Protein AF-I8RNN6-F1 (afdb_monomer_lite)

pLDDT: mean 82.14, std 18.16, range [37.88, 96.88]

Secondary structure (DSSP, 8-state):
--------TT--------SSHHHHHHHHHHHHHTT----EEEEEE-TTSPEEEEEES--HHHHHHHHHHHHHHHHHHHHHHH-----

Organism: NCBI:txid1149862

Structure (mmCIF, N/CA/C/O backbone):
data_AF-I8RNN6-F1
#
_entry.id   AF-I8RNN6-F1
#
loop_
_atom_site.group_PDB
_atom_site.id
_atom_site.type_symbol
_atom_site.label_atom_id
_atom_site.label_alt_id
_atom_site.label_comp_id
_atom_site.label_asym_id
_atom_site.label_entity_id
_atom_site.label_seq_id
_atom_site.pdbx_PDB_ins_code
_atom_site.Cartn_x
_atom_site.Cartn_y
_atom_site.Cartn_z
_atom_site.occupancy
_atom_site.B_iso_or_equiv
_atom_site.auth_seq_id
_atom_site.auth_comp_id
_atom_site.auth_asym_id
_atom_site.auth_atom_id
_atom_site.pdbx_PDB_model_num
ATOM 1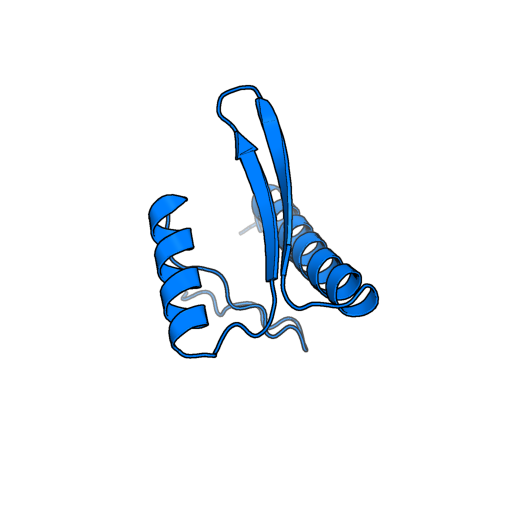 N N . MET A 1 1 ? 16.330 -25.668 -12.628 1.00 40.19 1 MET A N 1
ATOM 2 C CA . MET A 1 1 ? 16.703 -25.286 -11.249 1.00 40.19 1 MET A CA 1
ATOM 3 C C . MET A 1 1 ? 15.590 -24.416 -10.694 1.00 40.19 1 MET A C 1
ATOM 5 O O . MET A 1 1 ? 15.236 -23.454 -11.354 1.00 40.19 1 MET A O 1
ATOM 9 N N . GLN A 1 2 ? 14.976 -24.781 -9.565 1.00 38.28 2 GLN A N 1
ATOM 10 C CA . GLN A 1 2 ? 14.035 -23.888 -8.877 1.00 38.28 2 GLN A CA 1
ATOM 11 C C . GLN A 1 2 ? 14.856 -22.842 -8.118 1.00 38.28 2 GLN A C 1
ATOM 13 O O . GLN A 1 2 ? 15.643 -23.207 -7.242 1.00 38.28 2 GLN A O 1
ATOM 18 N N . GLU A 1 3 ? 14.716 -21.569 -8.481 1.00 42.28 3 GLU A N 1
ATOM 19 C CA . GLU A 1 3 ? 15.348 -20.463 -7.764 1.00 42.28 3 GLU A CA 1
ATOM 20 C C . GLU A 1 3 ? 14.800 -20.415 -6.337 1.00 42.28 3 GLU A C 1
ATOM 22 O O . GLU A 1 3 ? 13.608 -20.205 -6.105 1.00 42.28 3 GLU A O 1
ATOM 27 N N . LYS A 1 4 ? 15.670 -20.665 -5.356 1.00 37.88 4 LYS A N 1
ATOM 28 C CA . LYS A 1 4 ? 15.327 -20.441 -3.954 1.00 37.88 4 LYS A CA 1
ATOM 29 C C . LYS A 1 4 ? 15.272 -18.929 -3.721 1.00 37.88 4 LYS A C 1
ATOM 31 O O . LYS A 1 4 ? 16.236 -18.250 -4.074 1.00 37.88 4 LYS A O 1
ATOM 36 N N . PRO A 1 5 ? 14.206 -18.401 -3.097 1.00 40.38 5 PRO A N 1
ATOM 37 C CA . PRO A 1 5 ? 14.123 -16.982 -2.796 1.00 40.38 5 PRO A CA 1
ATOM 38 C C . PRO A 1 5 ? 15.297 -16.574 -1.904 1.00 40.38 5 PRO A C 1
ATOM 40 O O . PRO A 1 5 ? 15.603 -17.233 -0.904 1.00 40.38 5 PRO A O 1
ATOM 43 N N . LEU A 1 6 ? 15.963 -15.487 -2.291 1.00 43.44 6 LEU A N 1
ATOM 44 C CA . LEU A 1 6 ? 17.061 -14.890 -1.544 1.00 43.44 6 LEU A CA 1
ATOM 45 C C . LEU A 1 6 ? 16.533 -14.453 -0.165 1.00 43.44 6 LEU A C 1
ATOM 47 O O . LEU A 1 6 ? 15.826 -13.453 -0.049 1.00 43.44 6 LEU A O 1
ATOM 51 N N . LYS A 1 7 ? 16.851 -15.206 0.894 1.00 40.91 7 LYS A N 1
ATOM 52 C CA . LYS A 1 7 ? 16.603 -14.771 2.275 1.00 40.91 7 LYS A CA 1
ATOM 53 C C . LYS A 1 7 ? 17.640 -13.713 2.642 1.00 40.91 7 LYS A C 1
ATOM 55 O O . LYS A 1 7 ? 18.709 -14.037 3.151 1.00 40.91 7 LYS A O 1
ATOM 60 N N . LEU A 1 8 ? 17.318 -12.448 2.383 1.00 49.56 8 LEU A N 1
ATOM 61 C CA . LEU A 1 8 ? 18.005 -11.330 3.023 1.00 49.56 8 LEU A CA 1
ATOM 62 C C . LEU A 1 8 ? 17.720 -11.426 4.528 1.00 49.56 8 LEU A C 1
ATOM 64 O O . LEU A 1 8 ? 16.564 -11.445 4.950 1.00 49.56 8 LEU A O 1
ATOM 68 N N . ALA A 1 9 ? 18.775 -11.579 5.325 1.00 40.69 9 ALA A N 1
ATOM 69 C CA . ALA A 1 9 ? 18.680 -11.756 6.767 1.00 40.69 9 ALA A CA 1
ATOM 70 C C . ALA A 1 9 ? 17.832 -10.633 7.403 1.00 40.69 9 ALA A C 1
ATOM 72 O O . ALA A 1 9 ? 18.163 -9.458 7.284 1.00 40.69 9 ALA A O 1
ATOM 73 N N . GLY A 1 10 ? 16.735 -11.004 8.072 1.00 41.81 10 GLY A N 1
ATOM 74 C CA . GLY A 1 10 ? 16.003 -10.141 9.009 1.00 41.81 10 GLY A CA 1
ATOM 75 C C . GLY A 1 10 ? 14.810 -9.335 8.482 1.00 41.81 10 GLY A C 1
ATOM 76 O O . GLY A 1 10 ? 14.050 -8.829 9.301 1.00 41.81 10 GLY A O 1
ATOM 77 N N . ASN A 1 11 ? 14.572 -9.246 7.173 1.00 49.66 11 ASN A N 1
ATOM 78 C CA . ASN A 1 11 ? 13.431 -8.484 6.656 1.00 49.66 11 ASN A CA 1
ATOM 79 C C . ASN A 1 11 ? 12.252 -9.419 6.356 1.00 49.66 11 ASN A C 1
ATOM 81 O O . ASN A 1 11 ? 12.205 -10.044 5.300 1.00 49.66 11 ASN A O 1
ATOM 85 N N . ASN A 1 12 ? 11.290 -9.495 7.282 1.00 60.47 12 ASN A N 1
ATOM 86 C CA . ASN A 1 12 ? 9.992 -10.165 7.107 1.00 60.47 12 ASN A CA 1
ATOM 87 C C . ASN A 1 12 ? 9.101 -9.399 6.104 1.00 60.47 12 ASN A C 1
ATOM 89 O O . ASN A 1 12 ? 7.990 -8.989 6.429 1.00 60.47 12 ASN A O 1
ATOM 93 N N . VAL A 1 13 ? 9.609 -9.133 4.900 1.00 63.69 13 VAL A N 1
ATOM 94 C CA . VAL A 1 13 ? 8.856 -8.472 3.831 1.00 63.69 13 VAL A CA 1
ATOM 95 C C . VAL A 1 13 ? 8.055 -9.544 3.109 1.00 63.69 13 VAL A C 1
ATOM 97 O O . VAL A 1 13 ? 8.619 -10.411 2.442 1.00 63.69 13 VAL A O 1
ATOM 100 N N . VAL A 1 14 ? 6.735 -9.494 3.269 1.00 70.62 14 VAL A N 1
ATOM 101 C CA . VAL A 1 14 ? 5.799 -10.372 2.566 1.00 70.62 14 VAL A CA 1
ATOM 102 C C . VAL A 1 14 ? 5.326 -9.636 1.310 1.00 70.62 14 VAL A C 1
ATOM 104 O O . VAL A 1 14 ? 4.670 -8.600 1.436 1.00 70.62 14 VAL A O 1
ATOM 107 N N . PRO A 1 15 ? 5.682 -10.098 0.099 1.00 71.06 15 PRO A N 1
ATOM 108 C CA . PRO A 1 15 ? 5.203 -9.470 -1.122 1.00 71.06 15 PRO A CA 1
ATOM 109 C C . PRO A 1 15 ? 3.711 -9.761 -1.315 1.00 71.06 15 PRO A C 1
ATOM 111 O O . PRO A 1 15 ? 3.273 -10.896 -1.137 1.00 71.06 15 PRO A O 1
ATOM 114 N N . LEU A 1 16 ? 2.947 -8.755 -1.746 1.00 76.25 16 LEU A N 1
ATOM 115 C CA . LEU A 1 16 ? 1.571 -8.966 -2.199 1.00 76.25 16 LEU A CA 1
ATOM 116 C C . LEU A 1 16 ? 1.575 -9.781 -3.492 1.00 76.25 16 LEU A C 1
ATOM 118 O O . LEU A 1 16 ? 2.332 -9.488 -4.425 1.00 76.25 16 LEU A O 1
ATOM 122 N N . THR A 1 17 ? 0.709 -10.785 -3.560 1.00 74.12 17 THR A N 1
ATOM 123 C CA . THR A 1 17 ? 0.681 -11.739 -4.682 1.00 74.12 17 THR A CA 1
ATOM 124 C C . THR A 1 17 ? -0.218 -11.275 -5.830 1.00 74.12 17 THR A C 1
ATOM 126 O O . THR A 1 17 ? -0.022 -11.660 -6.988 1.00 74.12 17 THR A O 1
ATOM 129 N N . SER A 1 18 ? -1.168 -10.387 -5.532 1.00 79.94 18 SER A N 1
ATOM 130 C CA . SER A 1 18 ? -2.140 -9.858 -6.485 1.00 79.94 18 SER A CA 1
ATOM 131 C C . SER A 1 18 ? -1.515 -8.962 -7.568 1.00 79.94 18 SER A C 1
ATOM 133 O O . SER A 1 18 ? -0.590 -8.179 -7.319 1.00 79.94 18 SER A O 1
ATOM 135 N N . LYS A 1 19 ? -2.044 -9.043 -8.800 1.00 83.12 19 LYS A N 1
ATOM 136 C CA . LYS A 1 19 ? -1.497 -8.341 -9.983 1.00 83.12 19 LYS A CA 1
ATOM 137 C C . LYS A 1 19 ? -2.132 -6.978 -10.265 1.00 83.12 19 LYS A C 1
ATOM 139 O O . LYS A 1 19 ? -1.472 -6.130 -10.859 1.00 83.12 19 LYS A O 1
ATOM 144 N N . THR A 1 20 ? -3.384 -6.757 -9.863 1.00 89.75 20 THR A N 1
ATOM 145 C CA . THR A 1 20 ? -4.080 -5.478 -10.073 1.00 89.75 20 THR A CA 1
ATOM 146 C C . THR A 1 20 ? -4.096 -4.646 -8.794 1.00 89.75 20 THR A C 1
ATOM 148 O O . THR A 1 20 ? -4.030 -5.184 -7.689 1.00 89.75 20 THR A O 1
ATOM 151 N N . THR A 1 21 ? -4.211 -3.322 -8.927 1.00 88.75 21 THR A N 1
ATOM 152 C CA . THR A 1 21 ? -4.340 -2.423 -7.768 1.00 88.75 21 THR A CA 1
ATOM 153 C C . THR A 1 21 ? -5.561 -2.770 -6.917 1.00 88.75 21 THR A C 1
ATOM 155 O O . THR A 1 21 ? -5.466 -2.773 -5.696 1.00 88.75 21 THR A O 1
ATOM 158 N N . VAL A 1 22 ? -6.694 -3.099 -7.547 1.00 93.75 22 VAL A N 1
ATOM 159 C CA . VAL A 1 22 ? -7.936 -3.442 -6.835 1.00 93.75 22 VAL A CA 1
ATOM 160 C C . VAL A 1 22 ? -7.775 -4.734 -6.042 1.00 93.75 22 VAL A C 1
ATOM 162 O O . VAL A 1 22 ? -8.153 -4.772 -4.876 1.00 93.75 22 VAL A O 1
ATOM 165 N N . ASP A 1 23 ? -7.187 -5.771 -6.636 1.00 92.62 23 ASP A N 1
ATOM 166 C CA . ASP A 1 23 ? -7.012 -7.052 -5.947 1.00 92.62 23 ASP A CA 1
ATOM 167 C C . ASP A 1 23 ? -6.016 -6.931 -4.788 1.00 92.62 23 ASP A C 1
ATOM 169 O O . ASP A 1 23 ? -6.267 -7.457 -3.711 1.00 92.62 23 ASP A O 1
ATOM 173 N N . ARG A 1 24 ? -4.952 -6.131 -4.950 1.00 90.50 24 ARG A N 1
ATOM 174 C CA . ARG A 1 24 ? -4.030 -5.803 -3.848 1.00 90.50 24 ARG A CA 1
ATOM 175 C C . ARG A 1 24 ? -4.725 -5.086 -2.699 1.00 90.50 24 ARG A C 1
ATOM 177 O O . ARG A 1 24 ? -4.443 -5.376 -1.546 1.00 90.50 24 ARG A O 1
ATOM 184 N N . LEU A 1 25 ? -5.621 -4.145 -2.999 1.00 93.31 25 LEU A N 1
ATOM 185 C CA . LEU A 1 25 ? -6.388 -3.456 -1.961 1.00 93.31 25 LEU A CA 1
ATOM 186 C C . LEU A 1 25 ? -7.340 -4.411 -1.233 1.00 93.31 25 LEU A C 1
ATOM 188 O O . LEU A 1 25 ? -7.503 -4.272 -0.028 1.00 93.31 25 LEU A O 1
ATOM 192 N N . LYS A 1 26 ? -7.929 -5.389 -1.933 1.00 94.19 26 LYS A N 1
ATOM 193 C CA . LYS A 1 26 ? -8.758 -6.432 -1.308 1.00 94.19 26 LYS A CA 1
ATOM 194 C C . LYS A 1 26 ? -7.937 -7.362 -0.413 1.00 94.19 26 LYS A C 1
ATOM 196 O O . LYS A 1 26 ? -8.359 -7.618 0.703 1.00 94.19 26 LYS A O 1
ATOM 201 N N . GLU A 1 27 ? -6.764 -7.798 -0.870 1.00 91.69 27 GLU A N 1
ATOM 202 C CA . GLU A 1 27 ? -5.823 -8.610 -0.079 1.00 91.69 27 GLU A CA 1
ATOM 203 C C . GLU A 1 27 ? -5.395 -7.861 1.196 1.00 91.69 27 GLU A C 1
ATOM 205 O O . GLU A 1 27 ? -5.452 -8.404 2.294 1.00 91.69 27 GLU A O 1
ATOM 210 N N . LEU A 1 28 ? -5.050 -6.574 1.078 1.00 92.06 28 LEU A N 1
ATOM 211 C CA . LEU A 1 28 ? -4.733 -5.731 2.236 1.00 92.06 28 LEU A CA 1
ATOM 212 C C . LEU A 1 28 ? -5.936 -5.534 3.168 1.00 92.06 28 LEU A C 1
ATOM 214 O O . LEU A 1 28 ? -5.758 -5.500 4.382 1.00 92.06 28 LEU A O 1
ATOM 218 N N . LEU A 1 29 ? -7.145 -5.390 2.622 1.00 93.62 29 LEU A N 1
ATOM 219 C CA . LEU A 1 29 ? -8.356 -5.264 3.428 1.00 93.62 29 LEU A CA 1
ATOM 220 C C . LEU A 1 29 ? -8.614 -6.538 4.236 1.00 93.62 29 LEU A C 1
ATOM 222 O O . LEU A 1 29 ? -8.818 -6.437 5.437 1.00 93.62 29 LEU A O 1
ATOM 226 N N . GLU A 1 30 ? -8.532 -7.713 3.611 1.00 93.62 30 GLU A N 1
ATOM 227 C CA . GLU A 1 30 ? -8.711 -9.005 4.285 1.00 93.62 30 GLU A CA 1
ATOM 228 C C . GLU A 1 30 ? -7.702 -9.183 5.432 1.00 93.62 30 GLU A C 1
ATOM 230 O O . GLU A 1 30 ? -8.073 -9.521 6.556 1.00 93.62 30 GLU A O 1
ATOM 235 N N . LEU A 1 31 ? -6.427 -8.859 5.192 1.00 92.19 31 LEU A N 1
ATOM 236 C CA . LEU A 1 31 ? -5.395 -8.891 6.232 1.00 92.19 31 LEU A CA 1
ATOM 237 C C . LEU A 1 31 ? -5.671 -7.886 7.365 1.00 92.19 31 LEU A C 1
ATOM 239 O O . LEU A 1 31 ? -5.390 -8.169 8.530 1.00 92.19 31 LEU A O 1
ATOM 243 N N . ALA A 1 32 ? -6.212 -6.707 7.053 1.00 94.06 32 ALA A N 1
ATOM 244 C CA . ALA A 1 32 ? -6.588 -5.721 8.062 1.00 94.06 32 ALA A CA 1
ATOM 245 C C . ALA A 1 32 ? -7.808 -6.172 8.885 1.00 94.06 32 ALA A C 1
ATOM 247 O O . ALA A 1 32 ? -7.790 -6.045 10.108 1.00 94.06 32 ALA A O 1
ATOM 248 N N . GLU A 1 33 ? -8.832 -6.741 8.242 1.00 95.62 33 GLU A N 1
ATOM 249 C CA . GLU A 1 33 ? -10.028 -7.293 8.895 1.00 95.62 33 GLU A CA 1
ATOM 250 C C . GLU A 1 33 ? -9.677 -8.451 9.840 1.00 95.62 33 GLU A C 1
ATOM 252 O O . GLU A 1 33 ? -10.222 -8.537 10.941 1.00 95.62 33 GLU A O 1
ATOM 257 N N . ASN A 1 34 ? -8.694 -9.273 9.468 1.00 95.88 34 ASN A N 1
ATOM 258 C CA . ASN A 1 34 ? -8.162 -10.351 10.307 1.00 95.88 34 ASN A CA 1
ATOM 259 C C . ASN A 1 34 ? -7.195 -9.867 11.408 1.00 95.88 34 ASN A C 1
ATOM 261 O O . ASN A 1 34 ? -6.722 -10.666 12.218 1.00 95.88 34 ASN A O 1
ATOM 265 N N . GLY A 1 35 ? -6.891 -8.565 11.470 1.00 93.56 35 GLY A N 1
ATOM 266 C CA . GLY A 1 35 ? -5.993 -7.975 12.468 1.00 93.56 35 GLY A CA 1
ATOM 267 C C . GLY A 1 35 ? -4.500 -8.227 12.220 1.00 93.56 35 GLY A C 1
ATOM 268 O O . GLY A 1 35 ? -3.680 -8.006 13.117 1.00 93.56 35 GLY A O 1
ATOM 269 N N . GLU A 1 36 ? -4.128 -8.675 11.019 1.00 92.06 36 GLU A N 1
ATOM 270 C CA . GLU A 1 36 ? -2.739 -8.930 10.620 1.00 92.06 36 GLU A CA 1
ATOM 271 C C . GLU A 1 36 ? -2.007 -7.638 10.229 1.00 92.06 36 GLU A C 1
ATOM 273 O O . GLU A 1 36 ? -0.807 -7.501 10.477 1.00 92.06 36 GLU A O 1
ATOM 278 N N . ILE A 1 37 ? -2.732 -6.644 9.701 1.00 91.38 37 ILE A N 1
ATOM 279 C CA . ILE A 1 37 ? -2.206 -5.293 9.463 1.00 91.38 37 ILE A CA 1
ATOM 280 C C . ILE A 1 37 ? -2.582 -4.392 10.635 1.00 91.38 37 ILE A C 1
ATOM 282 O O . ILE A 1 37 ? -3.734 -4.007 10.812 1.00 91.38 37 ILE A O 1
ATOM 286 N N . LYS A 1 38 ? -1.578 -4.013 11.428 1.00 89.94 38 LYS A N 1
ATOM 287 C CA . LYS A 1 38 ? -1.759 -3.128 12.591 1.00 89.94 38 LYS A CA 1
ATOM 288 C C . LYS A 1 38 ? -1.604 -1.650 12.262 1.00 89.94 38 LYS A C 1
ATOM 290 O O . LYS A 1 38 ? -2.034 -0.810 13.041 1.00 89.94 38 LYS A O 1
ATOM 295 N N . GLY A 1 39 ? -1.002 -1.336 11.125 1.00 92.19 39 GLY A N 1
ATOM 296 C CA . GLY A 1 39 ? -0.749 0.020 10.672 1.00 92.19 39 GLY A CA 1
ATOM 297 C C . GLY A 1 39 ? -0.217 -0.004 9.248 1.00 92.19 39 GLY A C 1
ATOM 298 O O . GLY A 1 39 ? 0.300 -1.024 8.789 1.00 92.19 39 GLY A O 1
ATOM 299 N N . MET A 1 40 ? -0.386 1.097 8.522 1.00 93.62 40 MET A N 1
ATOM 300 C CA . MET A 1 40 ? -0.041 1.139 7.104 1.00 93.62 40 MET A CA 1
ATOM 301 C C . MET A 1 40 ? 0.413 2.518 6.649 1.00 93.62 40 MET A C 1
ATOM 303 O O . MET A 1 40 ? -0.048 3.544 7.146 1.00 93.62 40 MET A O 1
ATOM 307 N N . LEU A 1 41 ? 1.275 2.505 5.638 1.00 94.50 41 LEU A N 1
ATOM 308 C CA . LEU A 1 41 ? 1.639 3.646 4.812 1.00 94.50 41 LEU A CA 1
ATOM 309 C C . LEU A 1 41 ? 1.150 3.358 3.392 1.00 94.50 41 LEU A C 1
ATOM 311 O O . LEU A 1 41 ? 1.370 2.262 2.876 1.00 94.50 41 LEU A O 1
ATOM 315 N N . VAL A 1 42 ? 0.518 4.336 2.752 1.00 93.31 42 VAL A N 1
ATOM 316 C CA . VAL A 1 42 ? 0.053 4.221 1.368 1.00 93.31 42 VAL A CA 1
ATOM 317 C C . VAL A 1 42 ? 0.511 5.398 0.531 1.00 93.31 42 VAL A C 1
ATOM 319 O O . VAL A 1 42 ? 0.545 6.542 0.986 1.00 93.31 42 VAL A O 1
ATOM 322 N N . ALA A 1 43 ? 0.818 5.099 -0.725 1.00 94.12 43 ALA A N 1
ATOM 323 C CA . ALA A 1 43 ? 0.988 6.079 -1.778 1.00 94.12 43 ALA A CA 1
ATOM 324 C C . ALA A 1 43 ? 0.360 5.536 -3.065 1.00 94.12 43 ALA A C 1
ATOM 326 O O . ALA A 1 43 ? 0.446 4.338 -3.345 1.00 94.12 43 ALA A O 1
ATOM 327 N N . GLY A 1 44 ? -0.274 6.400 -3.850 1.00 93.50 44 GLY A N 1
ATOM 328 C CA . GLY A 1 44 ? -0.913 6.007 -5.101 1.00 93.50 44 GLY A CA 1
ATOM 329 C C . GLY A 1 44 ? -1.025 7.164 -6.080 1.00 93.50 44 GLY A C 1
ATOM 330 O O . GLY A 1 44 ? -1.152 8.318 -5.681 1.00 93.50 44 GLY A O 1
ATOM 331 N N . PHE A 1 45 ? -0.997 6.846 -7.370 1.00 95.62 45 PHE A N 1
ATOM 332 C CA . PHE A 1 45 ? -1.280 7.813 -8.424 1.00 95.62 45 PHE A CA 1
ATOM 333 C C . PHE A 1 45 ? -2.777 7.855 -8.702 1.00 95.62 45 PHE A C 1
ATOM 335 O O . PHE A 1 45 ? -3.418 6.820 -8.898 1.00 95.62 45 PHE A O 1
ATOM 342 N N . ARG A 1 46 ? -3.330 9.061 -8.757 1.00 94.94 46 ARG A N 1
ATOM 343 C CA . ARG A 1 46 ? -4.665 9.308 -9.293 1.00 94.94 46 ARG A CA 1
ATOM 344 C C . ARG A 1 46 ? -4.586 9.460 -10.811 1.00 94.94 46 ARG A C 1
ATOM 346 O O . ARG A 1 46 ? -3.556 9.832 -11.367 1.00 94.94 46 ARG A O 1
ATOM 353 N N . SER A 1 47 ? -5.703 9.220 -11.494 1.00 94.56 47 SER A N 1
ATOM 354 C CA . SER A 1 47 ? -5.798 9.341 -12.957 1.00 94.56 47 SER A CA 1
ATOM 355 C C . SER A 1 47 ? -5.534 10.756 -13.486 1.00 94.56 47 SER A C 1
ATOM 357 O O . SER A 1 47 ? -5.212 10.913 -14.658 1.00 94.56 47 SER A O 1
ATOM 359 N N . ASN A 1 48 ? -5.659 11.779 -12.638 1.00 94.56 48 ASN A N 1
ATOM 360 C CA . ASN A 1 48 ? -5.340 13.173 -12.955 1.00 94.56 48 ASN A CA 1
ATOM 361 C C . ASN A 1 48 ? -3.855 13.529 -12.727 1.00 94.56 48 ASN A C 1
ATOM 363 O O . ASN A 1 48 ? -3.495 14.695 -12.857 1.00 94.56 48 ASN A O 1
ATOM 367 N N . GLY A 1 49 ? -3.001 12.561 -12.373 1.00 93.75 49 GLY A N 1
ATOM 368 C CA . GLY A 1 49 ? -1.571 12.773 -12.128 1.00 93.75 49 GLY A CA 1
ATOM 369 C C . GLY A 1 49 ? -1.219 13.208 -10.703 1.00 93.75 49 GLY A C 1
ATOM 370 O O . GLY A 1 49 ? -0.039 13.310 -10.378 1.00 93.75 49 GLY A O 1
ATOM 371 N N . GLU A 1 50 ? -2.205 13.430 -9.832 1.00 96.88 50 GLU A N 1
ATOM 372 C CA . GLU A 1 50 ? -1.946 13.699 -8.418 1.00 96.88 50 GLU A CA 1
ATOM 373 C C . GLU A 1 50 ? -1.434 12.449 -7.698 1.00 96.88 50 GLU A C 1
ATOM 375 O O . GLU A 1 50 ? -1.800 11.315 -8.023 1.00 96.88 50 GLU A O 1
ATOM 380 N N . VAL A 1 51 ? -0.631 12.670 -6.660 1.00 96.38 51 VAL A N 1
ATOM 381 C CA . VAL A 1 51 ? -0.197 11.616 -5.746 1.00 96.38 51 VAL A CA 1
ATOM 382 C C . VAL A 1 51 ? -1.011 11.727 -4.467 1.00 96.38 51 VAL A C 1
ATOM 384 O O . VAL A 1 51 ? -0.997 12.761 -3.803 1.00 96.38 51 VAL A O 1
ATOM 387 N N . ILE A 1 52 ? -1.708 10.651 -4.114 1.00 95.62 52 ILE A N 1
ATOM 388 C CA . ILE A 1 52 ? -2.285 10.489 -2.782 1.00 95.62 52 ILE A CA 1
ATOM 389 C C . ILE A 1 52 ? -1.260 9.814 -1.887 1.00 95.62 52 ILE A C 1
ATOM 391 O O . ILE A 1 52 ? -0.631 8.835 -2.288 1.00 95.62 52 ILE A O 1
ATOM 395 N N . THR A 1 53 ? -1.106 10.324 -0.674 1.00 95.00 53 THR A N 1
ATOM 396 C CA . THR A 1 53 ? -0.314 9.694 0.380 1.00 95.00 53 THR A CA 1
ATOM 397 C C . THR A 1 53 ? -1.116 9.687 1.671 1.00 95.00 53 THR A C 1
ATOM 399 O O . THR A 1 53 ? -2.005 10.514 1.876 1.00 95.00 53 THR A O 1
ATOM 402 N N . GLY A 1 54 ? -0.831 8.726 2.540 1.00 93.75 54 GLY A N 1
ATOM 403 C CA . GLY A 1 54 ? -1.476 8.649 3.839 1.00 93.75 54 GLY A CA 1
ATOM 404 C C . GLY A 1 54 ? -0.841 7.592 4.720 1.00 93.75 54 GLY A C 1
ATOM 405 O O . GLY A 1 54 ? -0.176 6.674 4.241 1.00 93.75 54 GLY A O 1
ATOM 406 N N . TRP A 1 55 ? -1.066 7.723 6.018 1.00 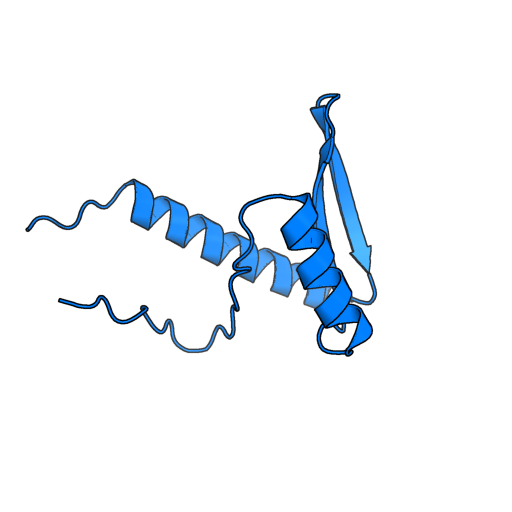94.25 55 TRP A N 1
ATOM 407 C CA . TRP A 1 55 ? -0.673 6.744 7.018 1.00 94.25 55 TRP A CA 1
ATOM 408 C C . TRP A 1 55 ? -1.824 6.522 7.993 1.00 94.25 55 TRP A C 1
ATOM 410 O O . TRP A 1 55 ? -2.607 7.433 8.263 1.00 94.25 55 TRP A O 1
ATOM 420 N N . SER A 1 56 ? -1.929 5.308 8.524 1.00 94.88 56 SER A N 1
ATOM 421 C CA . SER A 1 56 ? -2.942 4.948 9.513 1.00 94.88 56 SER A CA 1
ATOM 422 C C . SER A 1 56 ? -2.320 4.105 10.616 1.00 94.88 56 SER A C 1
ATOM 424 O O . SER A 1 56 ? -1.595 3.153 10.327 1.00 94.88 56 SER A O 1
ATOM 426 N N . ASN A 1 57 ? -2.620 4.471 11.865 1.00 94.62 57 ASN A N 1
ATOM 427 C CA . ASN A 1 57 ? -2.209 3.770 13.083 1.00 94.62 57 ASN A CA 1
ATOM 428 C C . ASN A 1 57 ? -0.704 3.442 13.164 1.00 94.62 57 ASN A C 1
ATOM 430 O O . ASN A 1 57 ? -0.316 2.359 13.591 1.00 94.62 57 ASN A O 1
ATOM 434 N N . ILE A 1 58 ? 0.137 4.384 12.729 1.00 95.50 58 ILE A N 1
ATOM 435 C CA . ILE A 1 58 ? 1.597 4.323 12.851 1.00 95.50 58 ILE A CA 1
ATOM 436 C C . ILE A 1 58 ? 2.134 5.669 13.331 1.00 95.50 58 ILE A C 1
ATOM 438 O O . ILE A 1 58 ? 1.579 6.725 13.016 1.00 95.50 58 ILE A O 1
ATOM 442 N N . ASN A 1 59 ? 3.224 5.636 14.088 1.00 95.06 59 ASN A N 1
ATOM 443 C CA . ASN A 1 59 ? 3.947 6.824 14.520 1.00 95.06 59 ASN A CA 1
ATOM 444 C C . ASN A 1 59 ? 5.031 7.236 13.503 1.00 95.06 59 ASN A C 1
ATOM 446 O O . ASN A 1 59 ? 5.249 6.595 12.470 1.00 95.06 59 ASN A O 1
ATOM 450 N N . PHE A 1 60 ? 5.728 8.335 13.797 1.00 93.31 60 PHE A N 1
ATOM 451 C CA . PHE A 1 60 ? 6.752 8.883 12.906 1.00 93.31 60 PHE A CA 1
ATOM 452 C C . PHE A 1 60 ? 7.928 7.919 12.666 1.00 93.31 60 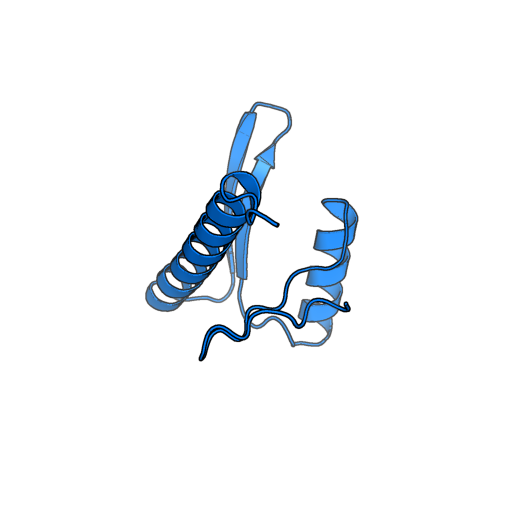PHE A C 1
ATOM 454 O O . PHE A 1 60 ? 8.388 7.776 11.534 1.00 93.31 60 PHE A O 1
ATOM 461 N N . ALA A 1 61 ? 8.397 7.227 13.707 1.00 94.75 61 ALA A N 1
ATOM 462 C CA . ALA A 1 61 ? 9.493 6.268 13.586 1.00 94.75 61 ALA A CA 1
ATOM 463 C C . ALA A 1 61 ? 9.077 5.040 12.760 1.00 94.75 61 ALA A C 1
ATOM 465 O O . ALA A 1 61 ? 9.808 4.626 11.865 1.00 94.75 61 ALA A O 1
ATOM 466 N N . GLU A 1 62 ? 7.873 4.516 12.996 1.00 93.81 62 GLU A N 1
ATOM 467 C CA . GLU A 1 62 ? 7.303 3.398 12.231 1.00 93.81 62 GLU A CA 1
ATOM 468 C C . GLU A 1 62 ? 7.104 3.767 10.758 1.00 93.81 62 GLU A C 1
ATOM 470 O O . GLU A 1 62 ? 7.413 2.976 9.869 1.00 93.81 62 GLU A O 1
ATOM 475 N N . THR A 1 63 ? 6.678 5.002 10.485 1.00 94.25 63 THR A N 1
ATOM 476 C CA . THR A 1 63 ? 6.596 5.536 9.118 1.00 94.25 63 THR A CA 1
ATOM 477 C C . THR A 1 63 ? 7.959 5.493 8.428 1.00 94.25 63 THR A C 1
ATOM 479 O O . THR A 1 63 ? 8.070 4.988 7.310 1.00 94.25 63 THR A O 1
ATOM 482 N N . ALA A 1 64 ? 9.014 5.964 9.099 1.00 93.31 64 ALA A N 1
ATOM 483 C CA . A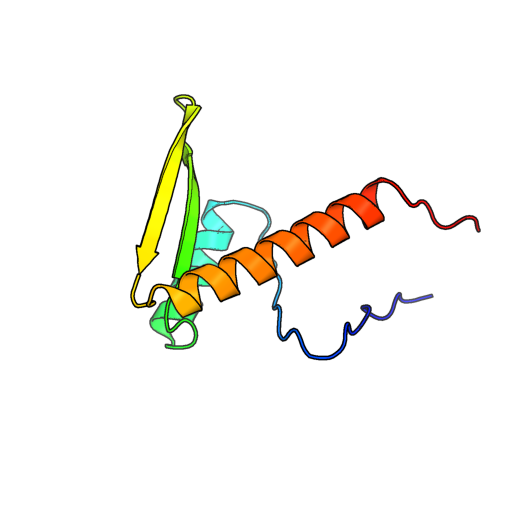LA A 1 64 ? 10.371 5.924 8.561 1.00 93.31 64 ALA A CA 1
ATOM 484 C C . ALA A 1 64 ? 10.860 4.482 8.327 1.00 93.31 64 ALA A C 1
ATOM 486 O O . ALA A 1 64 ? 11.491 4.205 7.305 1.00 93.31 64 ALA A O 1
ATOM 487 N N . THR A 1 65 ? 10.522 3.547 9.223 1.00 93.25 65 THR A N 1
ATOM 488 C CA . THR A 1 65 ? 10.815 2.117 9.047 1.00 93.25 65 THR A CA 1
ATOM 489 C C . THR A 1 65 ? 10.135 1.547 7.799 1.00 93.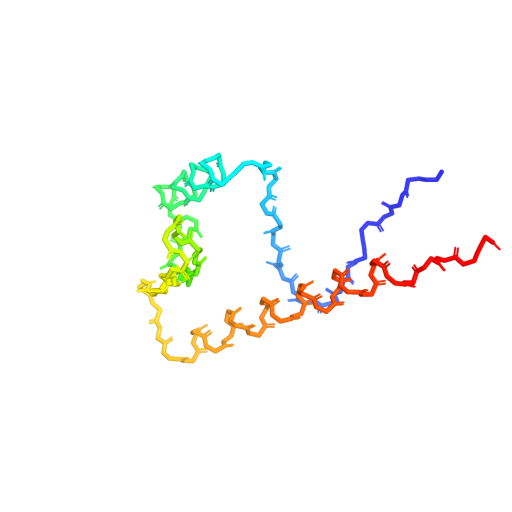25 65 THR A C 1
ATOM 491 O O . THR A 1 65 ? 10.802 0.908 6.983 1.00 93.25 65 THR A O 1
ATOM 494 N N . LEU A 1 66 ? 8.839 1.815 7.593 1.00 92.44 66 LEU A N 1
ATOM 495 C CA . LEU A 1 66 ? 8.104 1.343 6.413 1.00 92.44 66 LEU A CA 1
ATOM 496 C C . LEU A 1 66 ? 8.666 1.923 5.107 1.00 92.44 66 LEU A C 1
ATOM 498 O O . LEU A 1 66 ? 8.846 1.183 4.139 1.00 92.44 66 LEU A O 1
ATOM 502 N N . ILE A 1 67 ? 9.018 3.213 5.085 1.00 93.38 67 ILE A N 1
ATOM 503 C CA . ILE A 1 67 ? 9.705 3.837 3.940 1.00 93.38 67 ILE A CA 1
ATOM 504 C C . ILE A 1 67 ? 11.045 3.141 3.666 1.00 93.38 67 ILE A C 1
ATOM 506 O O . ILE A 1 67 ? 11.376 2.870 2.512 1.00 93.38 67 ILE A O 1
ATOM 510 N N . GLY A 1 68 ? 11.804 2.807 4.714 1.00 92.25 68 GLY A N 1
ATOM 511 C CA . GLY A 1 68 ? 13.047 2.044 4.599 1.00 92.25 68 GLY A CA 1
ATOM 512 C C . GLY A 1 68 ? 12.847 0.698 3.899 1.00 92.25 68 GLY A C 1
ATOM 513 O O . GLY A 1 68 ? 13.583 0.380 2.965 1.00 92.25 68 GLY A O 1
ATOM 514 N N . HIS A 1 69 ? 11.814 -0.060 4.279 1.00 89.88 69 HIS A N 1
ATOM 515 C CA . HIS A 1 69 ? 11.483 -1.321 3.609 1.00 89.88 69 HIS A CA 1
ATOM 516 C C . HIS A 1 69 ? 11.086 -1.126 2.138 1.00 89.88 69 HIS A C 1
ATOM 518 O O . HIS A 1 69 ? 11.565 -1.876 1.288 1.00 89.88 69 HIS A O 1
ATOM 524 N N . LEU A 1 70 ? 10.284 -0.102 1.818 1.00 90.00 70 LEU A N 1
ATOM 525 C CA . LEU A 1 70 ? 9.924 0.222 0.430 1.00 90.00 70 LEU A CA 1
ATOM 526 C C . LEU A 1 70 ? 11.152 0.578 -0.421 1.00 90.00 70 LEU A C 1
ATOM 528 O O . LEU A 1 70 ? 11.259 0.139 -1.564 1.00 90.00 70 LEU A O 1
ATOM 532 N N . ASN A 1 71 ? 12.104 1.329 0.137 1.00 90.19 71 ASN A N 1
ATOM 533 C CA . ASN A 1 71 ? 13.347 1.667 -0.555 1.00 90.19 71 ASN A CA 1
ATOM 534 C C . ASN A 1 71 ? 14.204 0.425 -0.832 1.00 90.19 71 ASN A C 1
ATOM 536 O O . ASN A 1 71 ? 14.777 0.308 -1.914 1.00 90.19 71 ASN A O 1
ATOM 540 N N . VAL A 1 72 ? 14.277 -0.522 0.110 1.00 88.50 72 VAL A N 1
ATOM 541 C CA . VAL A 1 72 ? 14.990 -1.795 -0.098 1.00 88.50 72 VAL A CA 1
ATOM 542 C C . VAL A 1 72 ? 14.337 -2.632 -1.199 1.00 88.50 72 VAL A C 1
ATOM 544 O O . VAL A 1 72 ? 15.051 -3.146 -2.062 1.00 88.50 72 VAL A O 1
ATOM 547 N N . ASP A 1 73 ? 13.005 -2.731 -1.220 1.00 85.62 73 ASP A N 1
ATOM 548 C CA . ASP A 1 73 ? 12.276 -3.425 -2.291 1.00 85.62 73 ASP A CA 1
ATOM 549 C C . ASP A 1 73 ? 12.529 -2.779 -3.663 1.00 85.62 73 ASP A C 1
ATOM 551 O O . ASP A 1 73 ? 12.865 -3.462 -4.632 1.00 85.62 73 ASP A O 1
ATOM 555 N N . LEU A 1 74 ? 12.474 -1.445 -3.736 1.00 87.44 74 LEU A N 1
ATOM 556 C CA . LEU A 1 74 ? 12.787 -0.699 -4.954 1.00 87.44 74 LEU A CA 1
ATOM 557 C C . LEU A 1 74 ? 14.217 -0.969 -5.444 1.00 87.44 74 LEU A C 1
ATOM 559 O O . LEU A 1 74 ? 14.415 -1.219 -6.633 1.00 87.44 74 LEU A O 1
ATOM 563 N N . MET A 1 75 ? 15.207 -0.952 -4.544 1.00 87.56 75 MET A N 1
ATOM 564 C CA . MET A 1 75 ? 16.597 -1.268 -4.890 1.00 87.56 75 MET A CA 1
ATOM 565 C C . MET A 1 75 ? 16.734 -2.693 -5.426 1.00 87.56 75 MET A C 1
ATOM 567 O O . MET A 1 75 ? 17.410 -2.898 -6.433 1.00 87.56 75 MET A O 1
ATOM 571 N N . LYS A 1 76 ? 16.059 -3.670 -4.809 1.00 84.69 76 LYS A N 1
ATOM 572 C CA . LYS A 1 76 ? 16.044 -5.046 -5.312 1.00 84.69 76 LYS A CA 1
ATOM 573 C C . LYS A 1 76 ? 15.467 -5.111 -6.726 1.00 84.69 76 LYS A C 1
ATOM 575 O O . LYS A 1 76 ? 16.096 -5.689 -7.603 1.00 84.69 76 LYS A O 1
ATOM 580 N N . ARG A 1 77 ? 14.320 -4.472 -6.971 1.00 84.31 77 ARG A N 1
ATOM 581 C CA . ARG A 1 77 ? 13.700 -4.419 -8.306 1.00 84.31 77 ARG A CA 1
ATOM 582 C C . ARG A 1 77 ? 14.609 -3.765 -9.343 1.00 84.31 77 ARG A C 1
ATOM 584 O O . ARG A 1 77 ? 14.627 -4.197 -10.490 1.00 84.31 77 ARG A O 1
ATOM 591 N N . PHE A 1 78 ? 15.359 -2.737 -8.948 1.00 87.38 78 PHE A N 1
ATOM 592 C CA . PHE A 1 78 ? 16.342 -2.104 -9.819 1.00 87.38 78 PHE A CA 1
ATOM 593 C C . PHE A 1 78 ? 17.484 -3.062 -10.174 1.00 87.38 78 PHE A C 1
ATOM 595 O O . PHE A 1 78 ? 17.829 -3.173 -11.348 1.00 87.38 78 PHE A O 1
ATOM 602 N N . ILE A 1 79 ? 18.044 -3.771 -9.189 1.00 86.62 79 ILE A N 1
ATOM 603 C CA . ILE A 1 79 ? 19.089 -4.778 -9.421 1.00 86.62 79 ILE A CA 1
ATOM 604 C C . ILE A 1 79 ? 18.555 -5.877 -10.336 1.00 86.62 79 ILE A C 1
ATOM 606 O O . ILE A 1 79 ? 19.154 -6.121 -11.373 1.00 86.62 79 ILE A O 1
ATOM 610 N N . ASP A 1 80 ? 17.410 -6.474 -10.009 1.00 84.56 80 ASP A N 1
ATOM 611 C CA . ASP A 1 80 ? 16.826 -7.582 -10.774 1.00 84.56 80 ASP A CA 1
ATOM 612 C C . ASP A 1 80 ? 16.523 -7.182 -12.236 1.00 84.56 80 ASP A C 1
ATOM 614 O O . ASP A 1 80 ? 16.646 -7.997 -13.144 1.00 84.56 80 ASP A O 1
ATOM 618 N N . ALA A 1 81 ? 16.159 -5.918 -12.489 1.00 86.19 81 ALA A N 1
ATOM 619 C CA . ALA A 1 81 ? 15.905 -5.416 -13.840 1.00 86.19 81 ALA A CA 1
ATOM 620 C C . ALA A 1 81 ? 17.179 -5.127 -14.659 1.00 86.19 81 ALA A C 1
ATOM 622 O O . ALA A 1 81 ? 17.106 -5.093 -15.886 1.00 86.19 81 ALA A O 1
ATOM 623 N N . ASN A 1 82 ? 18.323 -4.879 -14.009 1.00 84.19 82 ASN A N 1
ATOM 624 C CA . ASN A 1 82 ? 19.557 -4.435 -14.676 1.00 84.19 82 ASN A CA 1
ATOM 625 C C . ASN A 1 82 ? 20.700 -5.460 -14.620 1.00 84.19 82 ASN A C 1
ATOM 627 O O . ASN A 1 82 ? 21.580 -5.439 -15.477 1.00 84.19 82 ASN A O 1
ATOM 631 N N . TYR A 1 83 ? 20.703 -6.361 -13.639 1.00 76.38 83 TYR A N 1
ATOM 632 C CA . TYR A 1 83 ? 21.669 -7.447 -13.520 1.00 76.38 83 TYR A CA 1
ATOM 633 C C . TYR A 1 83 ? 21.071 -8.726 -14.109 1.00 76.38 83 TYR A C 1
ATOM 635 O O . TYR A 1 83 ? 20.499 -9.553 -13.404 1.00 76.38 83 TYR A O 1
ATOM 643 N N . ILE A 1 84 ? 21.249 -8.901 -15.420 1.00 62.66 84 ILE A N 1
ATOM 644 C CA . ILE A 1 84 ? 21.164 -10.221 -16.052 1.00 62.66 84 ILE A CA 1
ATOM 645 C C . ILE A 1 84 ? 22.346 -11.014 -15.496 1.00 62.66 84 ILE A C 1
ATOM 647 O O . ILE A 1 84 ? 23.498 -10.623 -15.689 1.00 62.66 84 ILE A O 1
ATOM 651 N N . THR A 1 85 ? 22.081 -12.084 -14.752 1.00 56.03 85 THR A N 1
ATOM 652 C CA . THR A 1 85 ? 23.139 -13.018 -14.356 1.00 56.03 85 THR A CA 1
ATOM 653 C C . THR A 1 85 ? 23.750 -13.563 -15.652 1.00 56.03 85 THR A C 1
ATOM 655 O O . THR A 1 85 ? 22.995 -14.101 -16.462 1.00 56.03 85 THR A O 1
ATOM 658 N N . PRO A 1 86 ? 25.057 -13.381 -15.922 1.00 53.34 86 PRO A N 1
ATOM 659 C CA . PRO A 1 86 ? 25.691 -14.097 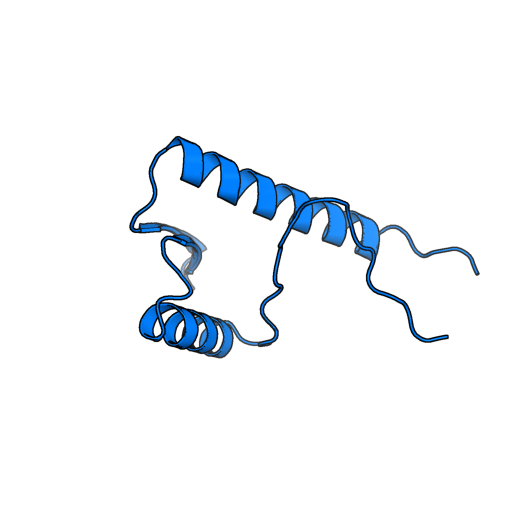-17.020 1.00 53.34 86 PRO A CA 1
ATOM 660 C C . PRO A 1 86 ? 25.541 -15.593 -16.724 1.00 53.34 86 PRO A C 1
ATOM 662 O O . PRO A 1 86 ? 25.775 -15.992 -15.580 1.00 53.34 86 PRO A O 1
ATOM 665 N N . GLU A 1 87 ? 25.088 -16.368 -17.712 1.00 50.06 87 GLU A N 1
ATOM 666 C CA . GLU A 1 87 ? 25.000 -17.835 -17.618 1.00 50.06 87 GLU A CA 1
ATOM 667 C C . GLU A 1 87 ? 26.324 -18.477 -17.175 1.00 50.06 87 GLU A C 1
ATOM 669 O O . GLU A 1 87 ? 27.399 -18.002 -17.618 1.00 50.06 87 GLU A O 1
#

Sequence (87 aa):
MQEKPLKLAGNNVVPLTSKTTVDRLKELLELAENGEIKGMLVAGFRSNGEVITGWSNINFAETATLIGHLNVDLMKRFIDANYITPE

Radius of gyration: 15.59 Å; chains: 1; bounding box: 36×39×32 Å

Foldseek 3Di:
DPDDPDPPPPDPDDDDPDDDPVVSVVVVVVCVVVVVDQKDWDWDADPVRDIDTDIDNDDPVVVVVVVVVVVVVVVVVVCVVPDDPDD